Protein AF-A0A926CUZ6-F1 (afdb_monomer_lite)

pLDDT: mean 88.64, std 13.57, range [43.06, 98.19]

Sequence (55 aa):
MAQVEVMMSDNKTTANDQDVELFLNAVEDEQKRKDSFTILELMKQVSGNEPKMWG

Secondary structure (DSSP, 8-state):
--------PPPSS-EE---HHHHHHT-S-HHHHHHHHHHHHHHHHHH-----EE-

Radius of gyration: 17.21 Å; chains: 1; bounding box: 25×21×56 Å

Foldseek 3Di:
DDDPPPPPDDDPKDWDPDDPLVVLVPDPDPVSSVVVVVVQVVCCVVVVDHDTDID

Structure (mmCIF, N/CA/C/O backbone):
data_AF-A0A926CUZ6-F1
#
_entry.id   AF-A0A926CUZ6-F1
#
loop_
_atom_site.group_PDB
_atom_site.id
_atom_site.type_symbol
_atom_site.label_atom_id
_atom_site.label_alt_id
_atom_site.label_comp_id
_atom_site.label_asym_id
_atom_site.label_entity_id
_atom_site.label_seq_id
_atom_site.pdbx_PDB_ins_code
_atom_site.Cartn_x
_atom_site.Cartn_y
_atom_site.Cartn_z
_atom_site.occupancy
_atom_site.B_iso_or_equiv
_atom_site.auth_seq_id
_atom_site.auth_comp_id
_atom_site.auth_asym_id
_atom_site.auth_atom_id
_atom_site.pdbx_PDB_model_num
ATOM 1 N N . MET A 1 1 ? 14.076 -2.957 -46.528 1.00 43.06 1 MET A N 1
ATOM 2 C CA . MET A 1 1 ? 13.149 -2.885 -45.383 1.00 43.06 1 MET A CA 1
ATOM 3 C C . MET A 1 1 ? 13.820 -1.999 -44.353 1.00 43.06 1 MET A C 1
ATOM 5 O O . MET A 1 1 ? 14.843 -2.402 -43.820 1.00 43.06 1 MET A O 1
ATOM 9 N N . ALA A 1 2 ? 13.369 -0.753 -44.215 1.00 49.75 2 ALA A N 1
ATOM 10 C CA . ALA A 1 2 ? 13.942 0.160 -43.234 1.00 49.75 2 ALA A CA 1
ATOM 11 C C . ALA A 1 2 ? 13.487 -0.294 -41.846 1.00 49.75 2 ALA A C 1
ATOM 13 O O . ALA A 1 2 ? 12.291 -0.452 -41.604 1.00 49.75 2 ALA A O 1
ATOM 14 N N . GLN A 1 3 ? 14.453 -0.572 -40.982 1.00 55.94 3 GLN A N 1
ATOM 15 C CA . GLN A 1 3 ? 14.225 -0.872 -39.581 1.00 55.94 3 GLN A CA 1
ATOM 16 C C . GLN A 1 3 ? 13.710 0.418 -38.931 1.00 55.94 3 GLN A C 1
ATOM 18 O O . GLN A 1 3 ? 14.417 1.421 -38.898 1.00 55.94 3 GLN A O 1
ATOM 23 N N . VAL A 1 4 ? 12.446 0.423 -38.510 1.00 60.88 4 VAL A N 1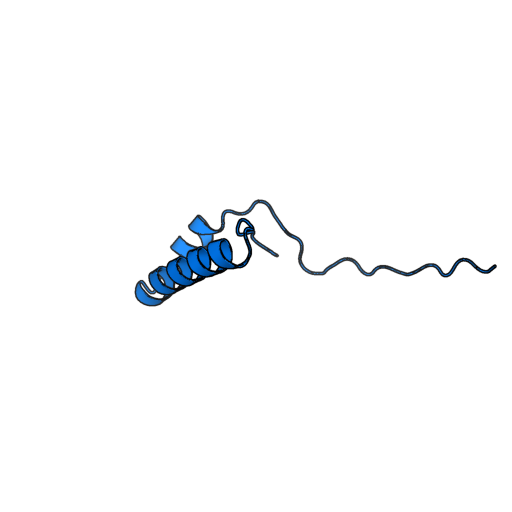
ATOM 24 C CA . VAL A 1 4 ? 11.892 1.515 -37.707 1.00 60.88 4 VAL A CA 1
ATOM 25 C C . VAL A 1 4 ? 12.435 1.327 -36.297 1.00 60.88 4 VAL A C 1
ATOM 27 O O . VAL A 1 4 ? 12.050 0.389 -35.602 1.00 60.88 4 VAL A O 1
ATOM 30 N N . GLU A 1 5 ? 13.367 2.186 -35.898 1.00 64.69 5 GLU A N 1
ATOM 31 C CA . GLU A 1 5 ? 13.810 2.302 -34.512 1.00 64.69 5 GLU A CA 1
ATOM 32 C C . GLU A 1 5 ? 12.656 2.901 -33.700 1.00 64.69 5 GLU A C 1
ATOM 34 O O . GLU A 1 5 ? 12.369 4.097 -33.760 1.00 64.69 5 GLU A O 1
ATOM 39 N N . VAL A 1 6 ? 11.921 2.040 -32.995 1.00 64.38 6 VAL A N 1
ATOM 40 C CA . VAL A 1 6 ? 10.927 2.477 -32.016 1.00 64.38 6 VAL A CA 1
ATOM 41 C C . VAL A 1 6 ? 11.706 2.995 -30.815 1.00 64.38 6 VAL A C 1
ATOM 43 O O . VAL A 1 6 ? 12.224 2.210 -30.025 1.00 64.38 6 VAL A O 1
ATOM 46 N N . MET A 1 7 ? 11.806 4.316 -30.691 1.00 61.78 7 MET A N 1
ATOM 47 C CA . MET A 1 7 ? 12.335 4.980 -29.502 1.00 61.78 7 MET A CA 1
ATOM 48 C C . MET A 1 7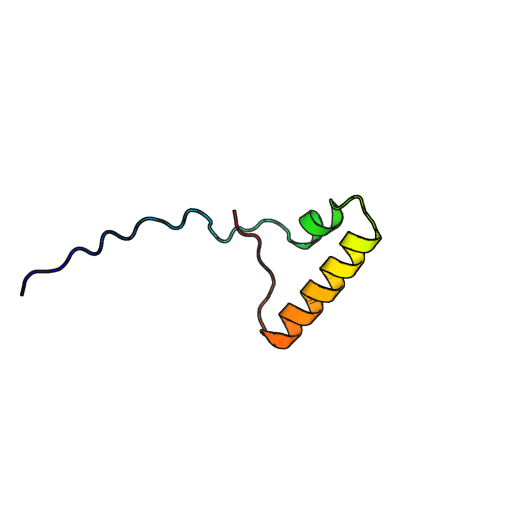 ? 11.378 4.695 -28.335 1.00 61.78 7 MET A C 1
ATOM 50 O O . MET A 1 7 ? 10.419 5.437 -28.111 1.00 61.78 7 MET A O 1
ATOM 54 N N . MET A 1 8 ? 11.576 3.581 -27.626 1.00 71.38 8 MET A N 1
ATOM 55 C CA . MET A 1 8 ? 10.865 3.323 -26.377 1.00 71.38 8 MET A CA 1
ATOM 56 C C . MET A 1 8 ? 11.333 4.367 -25.366 1.00 71.38 8 MET A C 1
ATOM 58 O O . MET A 1 8 ? 12.476 4.347 -24.926 1.00 71.38 8 MET A O 1
ATOM 62 N N . SER A 1 9 ? 10.463 5.324 -25.049 1.00 75.00 9 SER A N 1
ATOM 63 C CA . SER A 1 9 ? 10.684 6.190 -23.894 1.00 75.00 9 SER A CA 1
ATOM 64 C C . SER A 1 9 ? 10.487 5.342 -22.647 1.00 75.00 9 SER A C 1
ATOM 66 O O . SER A 1 9 ? 9.447 4.693 -22.522 1.00 75.00 9 SER A O 1
ATOM 68 N N . ASP A 1 10 ? 11.474 5.333 -21.755 1.00 78.12 10 ASP A N 1
ATOM 69 C CA . ASP A 1 10 ? 11.386 4.576 -20.511 1.00 78.12 10 ASP A CA 1
ATOM 70 C C . ASP A 1 10 ? 10.134 4.976 -19.721 1.00 78.12 10 ASP A C 1
ATOM 72 O O . ASP A 1 10 ? 9.742 6.151 -19.668 1.00 78.12 10 ASP A O 1
ATOM 76 N N . ASN A 1 11 ? 9.483 3.986 -19.109 1.00 82.44 11 ASN A N 1
ATOM 77 C CA . ASN A 1 11 ? 8.345 4.253 -18.241 1.00 82.44 11 ASN A CA 1
ATOM 78 C C . ASN A 1 11 ? 8.790 5.153 -17.086 1.00 82.44 11 ASN A C 1
ATOM 80 O O . ASN A 1 11 ? 9.766 4.867 -16.399 1.00 82.44 11 ASN A O 1
ATOM 84 N N . LYS A 1 12 ? 8.027 6.225 -16.846 1.00 82.81 12 LYS A N 1
ATOM 85 C CA . LYS A 1 12 ? 8.305 7.167 -15.750 1.00 82.81 12 LYS A CA 1
ATOM 86 C C . LYS A 1 12 ? 8.173 6.531 -14.369 1.00 82.81 12 LYS A C 1
ATOM 88 O O . LYS A 1 12 ? 8.766 7.037 -13.429 1.00 82.81 12 LYS A O 1
ATOM 93 N N . THR A 1 13 ? 7.372 5.476 -14.260 1.00 86.88 13 THR A N 1
ATOM 94 C CA . THR A 1 13 ? 7.184 4.699 -13.039 1.00 86.88 13 THR A CA 1
ATOM 95 C C . THR A 1 13 ? 7.522 3.249 -13.320 1.00 86.88 13 THR A C 1
ATOM 97 O O . THR A 1 13 ? 7.147 2.684 -14.352 1.00 86.88 13 THR A O 1
ATOM 100 N N . THR A 1 14 ? 8.230 2.634 -12.387 1.00 89.50 14 THR A N 1
ATOM 101 C CA . THR A 1 14 ? 8.639 1.237 -12.493 1.00 89.50 14 THR A CA 1
ATOM 102 C C . THR A 1 14 ? 8.170 0.475 -11.270 1.00 89.50 14 THR A C 1
ATOM 104 O O . THR A 1 14 ? 8.043 1.035 -10.179 1.00 89.50 14 THR A O 1
ATOM 107 N N . ALA A 1 15 ? 7.864 -0.808 -11.460 1.00 89.88 15 ALA A N 1
ATOM 108 C CA . ALA A 1 15 ? 7.594 -1.675 -10.330 1.00 89.88 15 ALA A CA 1
ATOM 109 C C . ALA A 1 15 ? 8.874 -1.800 -9.499 1.00 89.88 15 ALA A C 1
ATOM 111 O O . ALA A 1 15 ? 9.943 -2.064 -10.050 1.00 89.88 15 ALA A O 1
ATOM 112 N N . ASN A 1 16 ? 8.757 -1.621 -8.191 1.00 90.06 16 ASN A N 1
ATOM 113 C CA . ASN A 1 16 ? 9.880 -1.710 -7.269 1.00 90.06 16 ASN A CA 1
ATOM 114 C C . ASN A 1 16 ? 9.551 -2.635 -6.094 1.00 90.06 16 ASN A C 1
ATOM 116 O O . ASN A 1 16 ? 8.399 -3.019 -5.886 1.00 90.06 16 ASN A O 1
ATOM 120 N N . ASP A 1 17 ? 10.587 -2.993 -5.340 1.00 90.44 17 ASP A N 1
ATOM 121 C CA . ASP A 1 17 ? 10.509 -3.950 -4.232 1.00 90.44 17 ASP A CA 1
ATOM 122 C C . ASP A 1 17 ? 10.106 -3.292 -2.899 1.00 90.44 17 ASP A C 1
ATOM 124 O O . ASP A 1 17 ? 10.401 -3.819 -1.827 1.00 90.44 17 ASP A O 1
ATOM 128 N N . GLN A 1 18 ? 9.464 -2.117 -2.939 1.00 93.00 18 GLN A N 1
ATOM 129 C CA . GLN A 1 18 ? 8.910 -1.518 -1.727 1.00 93.00 18 GLN A CA 1
ATOM 130 C C . GLN A 1 18 ? 7.712 -2.325 -1.220 1.00 93.00 18 GLN A C 1
ATOM 132 O O . GLN A 1 18 ? 6.939 -2.903 -1.987 1.00 93.00 18 GLN A O 1
ATOM 137 N N . ASP A 1 19 ? 7.548 -2.307 0.097 1.00 93.69 19 ASP A N 1
ATOM 138 C CA . ASP A 1 19 ? 6.506 -3.041 0.796 1.00 93.69 19 ASP A CA 1
ATOM 139 C C . ASP A 1 19 ? 5.165 -2.289 0.730 1.00 93.69 19 ASP A C 1
ATOM 141 O O . ASP A 1 19 ? 5.025 -1.160 1.215 1.00 93.69 19 ASP A O 1
ATOM 145 N N . VAL A 1 20 ? 4.174 -2.928 0.104 1.00 94.50 20 VAL A N 1
ATOM 146 C CA . VAL A 1 20 ? 2.823 -2.374 -0.056 1.00 94.50 20 VAL A CA 1
ATOM 147 C C . VAL A 1 20 ? 2.109 -2.258 1.292 1.00 94.50 20 VAL A C 1
ATOM 149 O O . VAL A 1 20 ? 1.408 -1.277 1.532 1.00 94.50 20 VAL A O 1
ATOM 152 N N . GLU A 1 21 ? 2.284 -3.225 2.192 1.00 94.25 21 GLU A N 1
ATOM 153 C CA . GLU A 1 21 ? 1.633 -3.216 3.501 1.00 94.25 21 GLU A CA 1
ATOM 154 C C . GLU A 1 21 ? 2.218 -2.120 4.389 1.00 94.25 21 GLU A C 1
ATOM 156 O O . GLU A 1 21 ? 1.470 -1.414 5.065 1.00 94.25 21 GLU A O 1
ATOM 161 N N . LEU A 1 22 ? 3.539 -1.920 4.363 1.00 94.75 22 LEU A N 1
ATOM 162 C CA . LEU A 1 22 ? 4.190 -0.816 5.067 1.00 94.75 22 LEU A CA 1
ATOM 163 C C . LEU A 1 22 ? 3.672 0.539 4.567 1.00 94.75 22 LEU A C 1
ATOM 165 O O . LEU A 1 22 ? 3.384 1.422 5.378 1.00 94.75 22 LEU A O 1
ATOM 169 N N . PHE A 1 23 ? 3.497 0.686 3.250 1.00 94.94 23 PHE A N 1
ATOM 170 C CA . PHE A 1 23 ? 2.919 1.888 2.653 1.00 94.94 23 PHE A CA 1
ATOM 171 C C . PHE A 1 23 ? 1.481 2.131 3.133 1.00 94.94 23 PHE A C 1
ATOM 173 O O . PHE A 1 23 ? 1.151 3.234 3.569 1.00 94.94 23 PHE A O 1
ATOM 180 N N . LEU A 1 24 ? 0.633 1.098 3.121 1.00 96.00 24 LEU A N 1
ATOM 181 C CA . LEU A 1 24 ? -0.74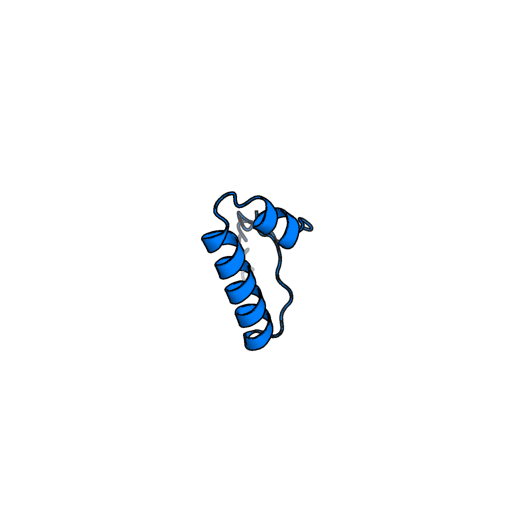3 1.205 3.614 1.00 96.00 24 LEU A CA 1
ATOM 182 C C . LEU A 1 24 ? -0.804 1.477 5.123 1.00 96.00 24 LEU A C 1
ATOM 184 O O . LEU A 1 24 ? -1.667 2.223 5.584 1.00 96.00 24 LEU A O 1
ATOM 188 N N . ASN A 1 25 ? 0.124 0.924 5.905 1.00 96.69 25 ASN A N 1
ATOM 189 C CA . ASN A 1 25 ? 0.201 1.160 7.345 1.00 96.69 25 ASN A CA 1
ATOM 190 C C . ASN A 1 25 ? 0.601 2.596 7.706 1.00 96.69 25 ASN A C 1
ATOM 192 O O . ASN A 1 25 ? 0.194 3.081 8.762 1.00 96.69 25 ASN A O 1
ATOM 196 N N . ALA A 1 26 ? 1.323 3.297 6.827 1.00 96.88 26 ALA A N 1
ATOM 197 C CA . ALA A 1 26 ? 1.673 4.706 7.008 1.00 96.88 26 ALA A CA 1
ATOM 198 C C . ALA A 1 26 ? 0.474 5.666 6.851 1.00 96.88 26 ALA A C 1
ATOM 200 O O . ALA A 1 26 ? 0.600 6.857 7.133 1.00 96.88 26 ALA A O 1
ATOM 201 N N . VAL A 1 27 ? -0.695 5.174 6.421 1.00 96.75 27 VAL A N 1
ATOM 202 C CA . VAL A 1 27 ? -1.927 5.969 6.357 1.00 96.75 27 VAL A CA 1
ATOM 203 C C . VAL A 1 27 ? -2.437 6.245 7.778 1.00 96.75 27 VAL A C 1
ATOM 205 O O . VAL A 1 27 ? -2.806 5.323 8.510 1.00 96.75 27 VAL A O 1
ATOM 208 N N . GLU A 1 28 ? -2.471 7.527 8.157 1.00 97.25 28 GLU A N 1
ATOM 209 C CA . GLU A 1 28 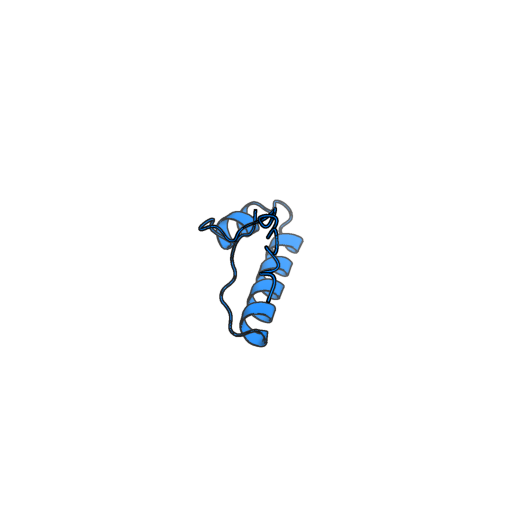? -2.884 7.989 9.495 1.00 97.25 28 GLU A CA 1
ATOM 210 C C . GLU A 1 28 ? -4.375 7.751 9.773 1.00 97.25 28 GLU A C 1
ATOM 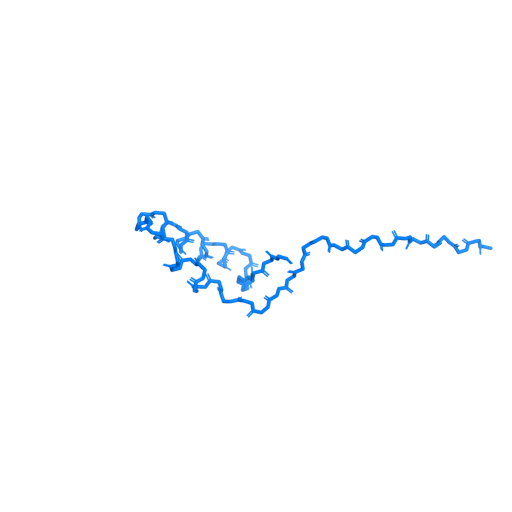212 O O . GLU A 1 28 ? -4.765 7.381 10.878 1.00 97.25 28 GLU A O 1
ATOM 217 N N . ASP A 1 29 ? -5.213 7.954 8.756 1.00 98.19 29 ASP A N 1
ATOM 218 C CA . ASP A 1 29 ? -6.656 7.755 8.844 1.00 98.19 29 ASP A CA 1
ATOM 219 C C . ASP A 1 29 ? -6.981 6.255 8.876 1.00 98.19 29 ASP A C 1
ATOM 221 O O . ASP A 1 29 ? -6.801 5.527 7.894 1.00 98.19 29 ASP A O 1
ATOM 225 N N . GLU A 1 30 ? -7.478 5.789 10.021 1.00 96.81 30 GLU A N 1
ATOM 226 C CA . GLU A 1 30 ? -7.755 4.372 10.237 1.00 96.81 30 GLU A CA 1
ATOM 227 C C . GLU A 1 30 ? -8.816 3.806 9.295 1.00 96.81 30 GLU A C 1
ATOM 229 O O . GLU A 1 30 ? -8.742 2.627 8.939 1.00 96.81 30 GLU A O 1
ATOM 234 N N . GLN A 1 31 ? -9.813 4.611 8.919 1.00 97.44 31 GLN A N 1
ATOM 235 C CA . GLN A 1 31 ? -10.868 4.166 8.019 1.00 97.44 31 GLN A CA 1
ATOM 236 C C . GLN A 1 31 ? -10.289 3.983 6.619 1.00 97.44 31 GLN A C 1
ATOM 238 O O . GLN A 1 31 ? -10.413 2.904 6.044 1.00 97.44 31 GLN A O 1
ATOM 243 N N . LYS A 1 32 ? -9.547 4.978 6.120 1.00 97.56 32 LYS A N 1
ATOM 244 C CA . LYS A 1 32 ? -8.882 4.879 4.812 1.00 97.56 32 LYS A CA 1
ATOM 245 C C . LYS A 1 32 ? -7.909 3.710 4.751 1.00 97.56 32 LYS A C 1
ATOM 247 O O . LYS A 1 32 ? -7.859 3.021 3.733 1.00 97.56 32 LYS A O 1
ATOM 252 N N . ARG A 1 33 ? -7.159 3.456 5.826 1.00 97.88 33 ARG A N 1
ATOM 253 C CA . ARG A 1 33 ? -6.256 2.304 5.913 1.00 97.88 33 ARG A CA 1
ATOM 254 C C . ARG A 1 33 ? -7.020 0.984 5.772 1.00 97.88 33 ARG A C 1
ATOM 256 O O . ARG A 1 33 ? -6.672 0.174 4.918 1.00 97.88 33 ARG A O 1
ATOM 263 N N . LYS A 1 34 ? -8.082 0.780 6.560 1.00 97.88 34 LYS A N 1
ATOM 264 C CA . LYS A 1 34 ? -8.919 -0.440 6.514 1.00 97.88 34 LYS A CA 1
ATOM 265 C C . LYS A 1 34 ? -9.571 -0.645 5.146 1.00 97.88 34 LYS A C 1
ATOM 267 O O . LYS A 1 34 ? -9.547 -1.755 4.610 1.00 97.88 34 LYS A O 1
ATOM 272 N N . ASP A 1 35 ? -10.103 0.426 4.567 1.00 98.00 35 ASP A N 1
ATOM 273 C CA . ASP A 1 35 ? -10.736 0.383 3.250 1.00 98.00 35 ASP A CA 1
ATOM 274 C C . ASP A 1 35 ? -9.706 0.029 2.167 1.00 98.00 35 ASP A C 1
ATOM 276 O O . ASP A 1 35 ? -9.976 -0.798 1.298 1.00 98.00 35 ASP A O 1
ATOM 280 N N . SER A 1 36 ? -8.485 0.565 2.265 1.00 97.69 36 SER A N 1
ATOM 281 C CA . SER A 1 36 ? -7.397 0.260 1.327 1.00 97.69 36 SER A CA 1
ATOM 282 C C . SER A 1 36 ? -6.984 -1.213 1.368 1.00 97.69 36 SER A C 1
ATOM 284 O O . SER A 1 36 ? -6.824 -1.821 0.312 1.00 97.69 36 SER A O 1
ATOM 286 N N . PHE A 1 37 ? -6.878 -1.816 2.558 1.00 97.75 37 PHE A N 1
ATOM 287 C CA . PHE A 1 37 ? -6.623 -3.258 2.686 1.00 97.75 37 PHE A CA 1
ATOM 288 C C . PHE A 1 37 ? -7.772 -4.103 2.120 1.00 97.75 37 PHE A C 1
ATOM 290 O O . PHE A 1 37 ? -7.531 -5.106 1.455 1.00 97.75 37 PHE A O 1
ATOM 297 N N . THR A 1 38 ? -9.022 -3.672 2.313 1.00 97.69 38 THR A N 1
ATOM 298 C CA . THR A 1 38 ? -10.192 -4.362 1.745 1.00 97.69 38 THR A CA 1
ATOM 299 C C . THR A 1 38 ? -10.154 -4.351 0.215 1.00 97.69 38 THR A C 1
ATOM 301 O O . THR A 1 38 ? -10.403 -5.370 -0.428 1.00 97.69 38 THR A O 1
ATOM 304 N N . ILE A 1 39 ? -9.807 -3.207 -0.379 1.00 96.94 39 ILE A N 1
ATOM 305 C CA . ILE A 1 39 ? -9.653 -3.073 -1.830 1.00 96.94 39 ILE A CA 1
ATOM 306 C C . ILE A 1 39 ? -8.469 -3.906 -2.329 1.00 96.94 39 ILE A C 1
ATOM 308 O O . ILE A 1 39 ? -8.587 -4.547 -3.369 1.00 96.94 39 ILE A O 1
ATOM 312 N N . LEU A 1 40 ? -7.348 -3.923 -1.603 1.00 96.38 40 LEU A N 1
ATOM 313 C CA . LEU A 1 40 ? -6.168 -4.710 -1.961 1.00 96.38 40 LEU A CA 1
ATOM 314 C C . LEU A 1 40 ? -6.499 -6.203 -2.056 1.00 96.38 40 LEU A C 1
ATOM 316 O O . LEU A 1 40 ? -6.204 -6.826 -3.077 1.00 96.38 40 LEU A O 1
ATOM 320 N N . GLU A 1 41 ? -7.187 -6.748 -1.053 1.00 96.69 41 GLU A N 1
ATOM 321 C CA . GLU A 1 41 ? -7.636 -8.143 -1.063 1.00 96.69 41 GLU A CA 1
ATOM 322 C C . GLU A 1 41 ? -8.608 -8.421 -2.212 1.00 96.69 41 GLU A C 1
ATOM 324 O O . GLU A 1 41 ? -8.445 -9.398 -2.945 1.00 96.69 41 GLU A O 1
ATOM 329 N N . LEU A 1 42 ? -9.575 -7.527 -2.444 1.00 97.62 42 LEU A N 1
ATOM 330 C CA . LEU A 1 42 ? -10.517 -7.666 -3.553 1.00 97.62 42 LEU A CA 1
ATOM 331 C C . LEU A 1 42 ? -9.795 -7.690 -4.910 1.00 97.62 42 LEU A C 1
ATOM 333 O O . LEU A 1 42 ? -10.076 -8.538 -5.755 1.00 97.62 42 LEU A O 1
ATOM 337 N N . MET A 1 43 ? -8.844 -6.780 -5.126 1.00 96.19 43 MET A N 1
ATOM 338 C CA . MET A 1 43 ? -8.075 -6.704 -6.370 1.00 96.19 43 MET A CA 1
ATOM 339 C C . MET A 1 43 ? -7.192 -7.935 -6.562 1.00 96.19 43 MET A C 1
ATOM 341 O O . MET A 1 43 ? -7.098 -8.453 -7.677 1.00 96.19 43 MET A O 1
ATOM 345 N N . LYS A 1 44 ? -6.583 -8.441 -5.488 1.00 96.31 44 LYS A N 1
ATOM 346 C CA . LYS A 1 44 ? -5.802 -9.679 -5.509 1.00 96.31 44 LYS A CA 1
ATOM 347 C C . LYS A 1 44 ? -6.673 -10.878 -5.881 1.00 96.31 44 LYS A C 1
ATOM 349 O O . LYS A 1 44 ? -6.300 -11.652 -6.758 1.00 96.31 44 LYS A O 1
ATOM 354 N N . GLN A 1 45 ? -7.868 -10.988 -5.301 1.00 97.06 45 GLN A N 1
ATOM 355 C CA . GLN A 1 45 ? -8.827 -12.049 -5.621 1.00 97.06 45 GLN A CA 1
ATOM 356 C C . GLN A 1 45 ? -9.319 -11.989 -7.071 1.00 97.06 45 GLN A C 1
ATOM 358 O O . GLN A 1 45 ? -9.392 -13.018 -7.738 1.00 97.06 45 GLN A O 1
ATOM 363 N N . VAL A 1 46 ? -9.659 -10.795 -7.565 1.00 97.56 46 VAL A N 1
ATOM 364 C CA . VAL A 1 46 ? -10.219 -10.620 -8.914 1.00 97.56 46 VAL A CA 1
ATOM 365 C C . VAL A 1 46 ? -9.149 -10.767 -9.996 1.00 97.56 46 VAL A C 1
ATOM 367 O O . VAL A 1 46 ? -9.413 -11.355 -11.042 1.00 97.56 46 VAL A O 1
ATOM 370 N N . SER A 1 47 ? -7.947 -10.235 -9.767 1.00 95.69 47 SER A N 1
ATOM 371 C CA . SER A 1 47 ? -6.870 -10.252 -10.765 1.00 95.69 47 SER A CA 1
ATOM 372 C C . SER A 1 47 ? -5.991 -11.503 -10.706 1.00 95.69 47 SER A C 1
ATOM 374 O O . SER A 1 47 ? -5.355 -11.832 -11.705 1.00 95.69 47 SER A O 1
ATOM 376 N N . GLY A 1 48 ? -5.917 -12.174 -9.552 1.00 95.50 48 GLY A N 1
ATOM 377 C CA . GLY A 1 48 ? -4.991 -13.280 -9.300 1.00 95.50 48 GLY A CA 1
ATOM 378 C C . GLY A 1 48 ? -3.521 -12.862 -9.185 1.00 95.50 48 GLY A C 1
ATOM 379 O O . GLY A 1 48 ? -2.650 -13.728 -9.201 1.00 95.50 48 GLY A O 1
ATOM 380 N N . ASN A 1 49 ? -3.228 -11.559 -9.095 1.00 93.38 49 ASN A N 1
ATOM 381 C CA . ASN A 1 49 ? -1.868 -11.032 -9.005 1.00 93.38 49 ASN A CA 1
ATOM 382 C C . ASN A 1 49 ? -1.570 -10.473 -7.612 1.00 93.38 49 ASN A C 1
ATOM 384 O O . ASN A 1 49 ? -2.442 -9.909 -6.951 1.00 93.38 49 ASN A O 1
ATOM 388 N N . GLU A 1 50 ? -0.306 -10.578 -7.204 1.00 92.75 50 GLU A N 1
ATOM 389 C CA . GLU A 1 50 ? 0.187 -9.945 -5.982 1.00 92.75 50 GLU A CA 1
ATOM 390 C C . GLU A 1 50 ? 0.329 -8.424 -6.168 1.00 92.75 50 GLU A C 1
ATOM 392 O O . GLU A 1 50 ? 0.748 -7.966 -7.241 1.00 92.75 50 GLU A O 1
ATOM 397 N N . PRO A 1 51 ? 0.006 -7.623 -5.138 1.00 94.12 51 PRO A N 1
ATOM 398 C CA . PRO A 1 51 ? 0.178 -6.180 -5.190 1.00 94.12 51 PRO A CA 1
ATOM 399 C C . PRO A 1 51 ? 1.666 -5.814 -5.286 1.00 94.12 51 PRO A C 1
ATOM 401 O O . PRO A 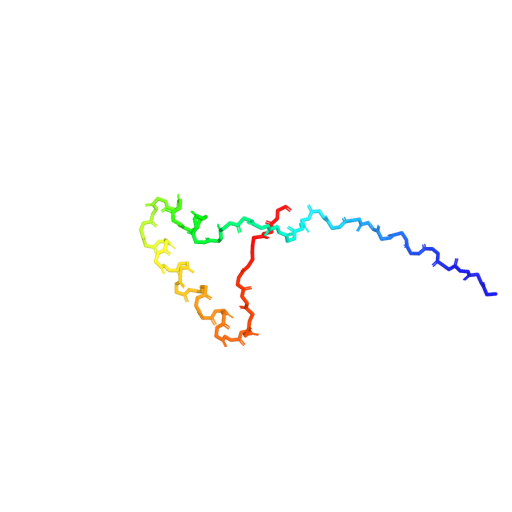1 51 ? 2.531 -6.481 -4.720 1.00 94.12 51 PRO A O 1
ATOM 404 N N . LYS A 1 52 ? 1.969 -4.724 -5.998 1.00 94.25 52 LYS A N 1
ATOM 405 C CA . LYS A 1 52 ? 3.325 -4.173 -6.126 1.00 94.25 52 LYS A CA 1
ATOM 406 C C . LYS A 1 52 ? 3.318 -2.663 -5.969 1.00 94.25 52 LYS A C 1
ATOM 408 O O . LYS A 1 52 ? 2.345 -2.008 -6.341 1.00 94.25 52 LYS A O 1
ATOM 413 N N . MET A 1 53 ? 4.432 -2.123 -5.491 1.00 94.75 53 MET A N 1
ATOM 414 C CA . MET A 1 53 ? 4.682 -0.688 -5.479 1.00 94.75 53 MET A CA 1
ATOM 415 C C . MET A 1 53 ? 5.193 -0.217 -6.840 1.00 94.75 53 MET A C 1
ATOM 417 O O . MET A 1 53 ? 5.961 -0.909 -7.510 1.00 94.75 53 MET A O 1
ATOM 421 N N . TRP A 1 54 ? 4.749 0.972 -7.240 1.00 91.75 54 TRP A N 1
ATOM 422 C CA . TRP A 1 54 ? 5.123 1.618 -8.495 1.00 91.75 54 TRP A CA 1
ATOM 423 C C . TRP A 1 54 ? 5.530 3.054 -8.202 1.00 91.75 54 TRP A C 1
ATOM 425 O O . TRP A 1 54 ? 4.787 3.784 -7.546 1.00 91.75 54 TRP A O 1
ATOM 435 N N . GLY A 1 55 ? 6.710 3.444 -8.670 1.00 85.44 55 GLY A N 1
ATOM 436 C CA . GLY A 1 55 ? 7.302 4.754 -8.414 1.00 85.44 55 GLY A CA 1
ATOM 437 C C . GLY A 1 55 ? 8.508 5.016 -9.288 1.00 85.44 55 GLY A C 1
ATOM 438 O O . GLY A 1 55 ? 8.968 4.059 -9.958 1.00 85.44 55 GLY A O 1
#